Protein AF-A0A956S0C7-F1 (afdb_monomer_lite)

Foldseek 3Di:
DDDDPPPPPDPVPPVPPVVVPPPPPPPPVPPPPPDDDDDDDPDDDDDDDDDDDPDPPPPPPPDDPPPVVLVVCCVVVVDDPVRSVVVSVVVVVVVVVVVVVCVVCVVVVVVVVVVVLVVVLVPDDPVCNVVSVVVVVVVVVVVVVVVVVVVVCVVVVNDPPPPPDDPPPPDDDD

Structure (mmCIF, N/CA/C/O backbone):
data_AF-A0A956S0C7-F1
#
_entry.id   AF-A0A956S0C7-F1
#
loop_
_atom_site.group_PDB
_atom_site.id
_atom_site.type_symbol
_atom_site.label_atom_id
_atom_site.label_alt_id
_atom_site.label_comp_id
_atom_site.label_asym_id
_atom_site.label_entity_id
_atom_site.label_seq_id
_atom_site.pdbx_PDB_ins_code
_atom_site.Cartn_x
_atom_site.Cartn_y
_atom_site.Cartn_z
_atom_site.occupancy
_atom_site.B_iso_or_equiv
_atom_site.auth_seq_id
_atom_site.auth_comp_id
_atom_site.auth_asym_id
_atom_site.auth_atom_id
_atom_site.pdbx_PDB_model_num
ATOM 1 N N . MET A 1 1 ? 7.801 -5.784 -56.312 1.00 40.50 1 MET A N 1
ATOM 2 C CA . MET A 1 1 ? 7.100 -4.691 -55.600 1.00 40.50 1 MET A CA 1
ATOM 3 C C . MET A 1 1 ? 5.985 -5.292 -54.751 1.00 40.50 1 MET A C 1
ATOM 5 O O . MET A 1 1 ? 4.877 -5.483 -55.234 1.00 40.50 1 MET A O 1
ATOM 9 N N . THR A 1 2 ? 6.295 -5.680 -53.515 1.00 48.31 2 THR A N 1
ATOM 10 C CA . THR A 1 2 ? 5.362 -6.324 -52.576 1.00 48.31 2 THR A CA 1
ATOM 11 C C . THR A 1 2 ? 4.896 -5.309 -51.535 1.00 48.31 2 THR A C 1
ATOM 13 O O . THR A 1 2 ? 5.707 -4.717 -50.830 1.00 48.31 2 THR A O 1
ATOM 16 N N . ARG A 1 3 ? 3.578 -5.090 -51.474 1.00 48.41 3 ARG A N 1
ATOM 17 C CA . ARG A 1 3 ? 2.888 -4.235 -50.498 1.00 48.41 3 ARG A CA 1
ATOM 18 C C . ARG A 1 3 ? 2.933 -4.888 -49.112 1.00 48.41 3 ARG A C 1
ATOM 20 O O . ARG A 1 3 ? 2.300 -5.923 -48.918 1.00 48.41 3 ARG A O 1
ATOM 27 N N . SER A 1 4 ? 3.604 -4.272 -48.143 1.00 52.03 4 SER A N 1
ATOM 28 C CA . SER A 1 4 ? 3.463 -4.613 -46.725 1.00 52.03 4 SER A CA 1
ATOM 29 C C . SER A 1 4 ? 2.182 -3.980 -46.169 1.00 52.03 4 SER A C 1
ATOM 31 O O . SER A 1 4 ? 2.128 -2.806 -45.810 1.00 52.03 4 SER A O 1
ATOM 33 N N . ARG A 1 5 ? 1.111 -4.779 -46.109 1.00 53.16 5 ARG A N 1
ATOM 34 C CA . ARG A 1 5 ? -0.041 -4.530 -45.235 1.00 53.16 5 ARG A CA 1
ATOM 35 C C . ARG A 1 5 ? 0.414 -4.792 -43.799 1.00 53.16 5 ARG A C 1
ATOM 37 O O . ARG A 1 5 ? 0.447 -5.940 -43.367 1.00 53.16 5 ARG A O 1
ATOM 44 N N . GLY A 1 6 ? 0.804 -3.731 -43.094 1.00 54.50 6 GLY A N 1
ATOM 45 C CA . GLY A 1 6 ? 1.052 -3.764 -41.656 1.00 54.50 6 GLY A CA 1
ATOM 46 C C . GLY A 1 6 ? -0.236 -4.134 -40.931 1.00 54.50 6 GLY A C 1
ATOM 47 O O . GLY A 1 6 ? -1.197 -3.374 -40.905 1.00 54.50 6 GLY A O 1
ATOM 48 N N . TRP A 1 7 ? -0.249 -5.351 -40.419 1.00 49.19 7 TRP A N 1
ATOM 49 C CA . TRP A 1 7 ? -1.263 -5.972 -39.590 1.00 49.19 7 TRP A CA 1
ATOM 50 C C . TRP A 1 7 ? -1.162 -5.361 -38.191 1.00 49.19 7 TRP A C 1
ATOM 52 O O . TRP A 1 7 ? -0.365 -5.798 -37.367 1.00 49.19 7 TRP A O 1
ATOM 62 N N . TRP A 1 8 ? -1.941 -4.313 -37.926 1.00 45.34 8 TRP A N 1
ATOM 63 C CA . TRP A 1 8 ? -2.153 -3.811 -36.568 1.00 45.34 8 TRP A CA 1
ATOM 64 C C . TRP A 1 8 ? -3.034 -4.840 -35.853 1.00 45.34 8 TRP A C 1
ATOM 66 O O . TRP A 1 8 ? -4.260 -4.797 -35.919 1.00 45.34 8 TRP A O 1
ATOM 76 N N . GLY A 1 9 ? -2.385 -5.863 -35.297 1.00 48.59 9 GLY A N 1
ATOM 77 C CA . GLY A 1 9 ? -3.011 -6.880 -34.463 1.00 48.59 9 GLY A CA 1
ATOM 78 C C . GLY A 1 9 ? -3.576 -6.298 -33.155 1.00 48.59 9 GLY A C 1
ATOM 79 O O . GLY A 1 9 ? -3.334 -5.135 -32.835 1.00 48.59 9 GLY A O 1
ATOM 80 N N . PRO A 1 10 ? -4.324 -7.106 -32.384 1.00 44.81 10 PRO A N 1
ATOM 81 C CA . PRO A 1 10 ? -5.286 -6.715 -31.335 1.00 44.81 10 PRO A CA 1
ATOM 82 C C . PRO A 1 10 ? -4.726 -6.016 -30.074 1.00 44.81 10 PRO A C 1
ATOM 84 O O . PRO A 1 10 ? -5.432 -5.896 -29.073 1.00 44.81 10 PRO A O 1
ATOM 87 N N . ALA A 1 11 ? -3.496 -5.499 -30.104 1.00 46.44 11 ALA A N 1
ATOM 88 C CA . ALA A 1 11 ? -2.850 -4.804 -28.986 1.00 46.44 11 ALA A CA 1
ATOM 89 C C . ALA A 1 11 ? -3.582 -3.519 -28.539 1.00 46.44 11 ALA A C 1
ATOM 91 O O . ALA A 1 11 ? -3.402 -3.063 -27.414 1.00 46.44 11 ALA A O 1
ATOM 92 N N . ALA A 1 12 ? -4.456 -2.957 -29.379 1.00 50.00 12 ALA A N 1
ATOM 93 C CA . ALA A 1 12 ? -5.193 -1.736 -29.056 1.00 50.00 12 ALA A CA 1
ATOM 94 C C . ALA A 1 12 ? -6.335 -1.924 -28.032 1.00 50.00 12 ALA A C 1
ATOM 96 O O . ALA A 1 12 ? -6.824 -0.932 -27.498 1.00 50.00 12 ALA A O 1
ATOM 97 N N . LEU A 1 13 ? -6.777 -3.155 -27.731 1.00 49.28 13 LEU A N 1
ATOM 98 C CA . LEU A 1 13 ? -7.991 -3.363 -26.921 1.00 49.28 13 LEU A CA 1
ATOM 99 C C . LEU A 1 13 ? -7.767 -3.517 -25.405 1.00 49.28 13 LEU A C 1
ATOM 101 O O . LEU A 1 13 ? -8.705 -3.295 -24.645 1.00 49.28 13 LEU A O 1
ATOM 105 N N . ILE A 1 14 ? -6.556 -3.828 -24.926 1.00 50.78 14 ILE A N 1
ATOM 106 C CA . ILE A 1 14 ? -6.323 -4.074 -23.482 1.00 50.78 14 ILE A CA 1
ATOM 107 C C . ILE A 1 14 ? -6.001 -2.782 -22.707 1.00 50.78 14 ILE A C 1
ATOM 109 O O . ILE A 1 14 ? -6.327 -2.668 -21.526 1.00 50.78 14 ILE A O 1
ATOM 113 N N . VAL A 1 15 ? -5.475 -1.749 -23.372 1.00 50.84 15 VAL A N 1
ATOM 114 C CA . VAL A 1 15 ? -5.150 -0.455 -22.734 1.00 50.84 15 VAL A CA 1
ATOM 115 C C . VAL A 1 15 ? -6.410 0.303 -22.268 1.00 50.84 15 VAL A C 1
ATOM 117 O O . VAL A 1 15 ? -6.344 1.134 -21.363 1.00 50.84 15 VAL A O 1
ATOM 120 N N . SER A 1 16 ? -7.592 -0.020 -22.806 1.00 44.78 16 SER A N 1
ATOM 121 C CA . SER A 1 16 ? -8.809 0.762 -22.552 1.00 44.78 16 SER A CA 1
ATOM 122 C C . SER A 1 16 ? -9.461 0.527 -21.178 1.00 44.78 16 SER A C 1
ATOM 124 O O . SER A 1 16 ? -10.219 1.384 -20.726 1.00 44.78 16 SER A O 1
ATOM 126 N N . VAL A 1 17 ? -9.180 -0.586 -20.485 1.00 53.81 17 VAL A N 1
ATOM 127 C CA . VAL A 1 17 ? -9.843 -0.910 -19.199 1.00 53.81 17 VAL A CA 1
ATOM 128 C C . VAL A 1 17 ? -9.199 -0.184 -18.007 1.00 53.81 17 VAL A C 1
ATOM 130 O O . VAL A 1 17 ? -9.880 0.122 -17.031 1.00 53.81 17 VAL A O 1
ATOM 133 N N . PHE A 1 18 ? -7.916 0.183 -18.088 1.00 50.00 18 PHE A N 1
ATOM 134 C CA . PHE A 1 18 ? -7.207 0.828 -16.971 1.00 50.00 18 PHE A CA 1
ATOM 135 C C . PHE A 1 18 ? -7.427 2.348 -16.872 1.00 50.00 18 PHE A C 1
ATOM 137 O O . PHE A 1 18 ? -7.333 2.915 -15.785 1.00 50.00 18 PHE A O 1
ATOM 144 N N . VAL A 1 19 ? -7.785 3.018 -17.972 1.00 52.16 19 VAL A N 1
ATOM 145 C CA . VAL A 1 19 ? -8.007 4.479 -17.986 1.00 52.16 19 VAL A CA 1
ATOM 146 C C . VAL A 1 19 ? -9.357 4.866 -17.359 1.00 52.16 19 VAL A C 1
ATOM 148 O O . VAL A 1 19 ? -9.482 5.941 -16.776 1.00 52.16 19 VAL A O 1
ATOM 151 N N . ALA A 1 20 ? -10.356 3.977 -17.384 1.00 47.47 20 ALA A N 1
ATOM 152 C CA . ALA A 1 20 ? -11.687 4.259 -16.837 1.00 47.47 20 ALA A CA 1
ATOM 153 C C . ALA A 1 20 ? -11.798 4.087 -15.304 1.00 47.47 20 ALA A C 1
ATOM 155 O O . ALA A 1 20 ? -12.701 4.654 -14.694 1.00 47.47 20 ALA A O 1
ATOM 156 N N . GLY A 1 21 ? -10.888 3.345 -14.657 1.00 39.31 21 GLY A N 1
ATOM 157 C CA . GLY A 1 21 ? -10.938 3.094 -13.206 1.00 39.31 21 GLY A CA 1
ATOM 158 C C . GLY A 1 21 ? -10.186 4.112 -12.335 1.00 39.31 21 GLY A C 1
ATOM 159 O O . GLY A 1 21 ? -10.515 4.281 -11.163 1.00 39.31 21 GLY A O 1
ATOM 160 N N . GLY A 1 22 ? -9.189 4.812 -12.888 1.00 43.41 22 GLY A N 1
ATOM 161 C CA . GLY A 1 22 ? -8.296 5.693 -12.118 1.00 43.41 22 GLY A CA 1
ATOM 162 C C . GLY A 1 22 ? -8.848 7.089 -11.802 1.00 43.41 22 GLY A C 1
ATOM 163 O O . GLY A 1 22 ? -8.335 7.766 -10.915 1.00 43.41 22 GLY A O 1
ATOM 164 N N . LEU A 1 23 ? -9.903 7.533 -12.492 1.00 47.16 23 LEU A N 1
ATOM 165 C CA . LEU A 1 23 ? -10.404 8.911 -12.390 1.00 47.16 23 LEU A CA 1
ATOM 166 C C . LEU A 1 23 ? -11.481 9.124 -11.311 1.00 47.16 23 LEU A C 1
ATOM 168 O O . LEU A 1 23 ? -11.819 10.266 -11.011 1.00 47.16 23 LEU A O 1
ATOM 172 N N . SER A 1 24 ? -11.989 8.066 -10.670 1.00 46.50 24 SER A N 1
ATOM 173 C CA . SER A 1 24 ? -13.103 8.195 -9.715 1.00 46.50 24 SER A CA 1
ATOM 174 C C . SER A 1 24 ? -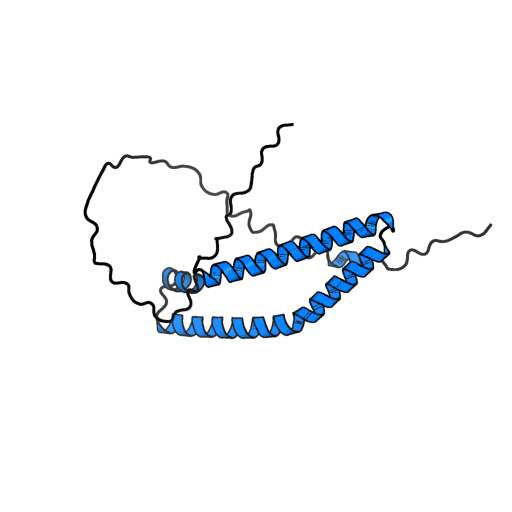12.687 8.483 -8.261 1.00 46.50 24 SER A C 1
ATOM 176 O O . SER A 1 24 ? -13.553 8.723 -7.423 1.00 46.50 24 SER A O 1
ATOM 178 N N . GLY A 1 25 ? -11.386 8.481 -7.938 1.00 38.72 25 GLY A N 1
ATOM 179 C CA . GLY A 1 25 ? -10.889 8.676 -6.564 1.00 38.72 25 GLY A CA 1
ATOM 180 C C . GLY A 1 25 ? -10.502 10.113 -6.188 1.00 38.72 25 GLY A C 1
ATOM 181 O O . GLY A 1 25 ? -10.436 10.436 -5.007 1.00 38.72 25 GLY A O 1
ATOM 182 N N . ALA A 1 26 ? -10.252 10.993 -7.163 1.00 47.41 26 ALA A N 1
ATOM 183 C CA . ALA A 1 26 ? -9.680 12.320 -6.894 1.00 47.41 26 ALA A CA 1
ATOM 184 C C . ALA A 1 26 ? -10.717 13.457 -6.778 1.00 47.41 26 ALA A C 1
ATOM 186 O O . ALA A 1 26 ? -10.372 14.555 -6.345 1.00 47.41 26 ALA A O 1
ATOM 187 N N . ALA A 1 27 ? -11.982 13.224 -7.144 1.00 44.44 27 ALA A N 1
ATOM 188 C CA . ALA A 1 27 ? -12.982 14.295 -7.234 1.00 44.44 27 ALA A CA 1
ATOM 189 C C . ALA A 1 27 ? -13.817 14.516 -5.955 1.00 44.44 27 ALA A C 1
ATOM 191 O O . ALA A 1 27 ? -14.387 15.591 -5.790 1.00 44.44 27 ALA A O 1
ATOM 192 N N . THR A 1 28 ? -13.876 13.563 -5.018 1.00 45.78 28 THR A N 1
ATOM 193 C CA . THR A 1 28 ? -14.697 13.708 -3.797 1.00 45.78 28 THR A CA 1
ATOM 194 C C . THR A 1 28 ? -14.018 14.497 -2.679 1.00 45.78 28 THR A C 1
ATOM 196 O O . THR A 1 28 ? -14.708 15.047 -1.827 1.00 45.78 28 THR A O 1
ATOM 199 N N . VAL A 1 29 ? -12.688 14.634 -2.691 1.00 49.84 29 VAL A N 1
ATOM 200 C CA . VAL A 1 29 ? -11.960 15.348 -1.622 1.00 49.84 29 VAL A CA 1
ATOM 201 C C . VAL A 1 29 ? -12.027 16.876 -1.786 1.00 49.84 29 VAL A C 1
ATOM 203 O O . VAL A 1 29 ? -11.835 17.605 -0.821 1.00 49.84 29 VAL A O 1
ATOM 206 N N . ARG A 1 30 ? -12.362 17.396 -2.975 1.00 48.19 30 ARG A N 1
ATOM 207 C CA . ARG A 1 30 ? -12.240 18.838 -3.270 1.00 48.19 30 ARG A CA 1
ATOM 208 C C . ARG A 1 30 ? -13.503 19.672 -3.020 1.00 48.19 30 ARG A C 1
ATOM 210 O O . ARG A 1 30 ? -13.405 20.891 -2.937 1.00 48.19 30 ARG A O 1
ATOM 217 N N . TRP A 1 31 ? -14.684 19.066 -2.894 1.00 39.91 31 TRP A N 1
ATOM 218 C CA . TRP A 1 31 ? -15.941 19.835 -2.818 1.00 39.91 31 TRP A CA 1
ATOM 219 C C . TRP A 1 31 ? -16.410 20.165 -1.390 1.00 39.91 31 TRP A C 1
ATOM 221 O O . TRP A 1 31 ? -17.414 20.847 -1.212 1.00 39.91 31 TRP A O 1
ATOM 231 N N . MET A 1 32 ? -15.671 19.733 -0.364 1.00 44.88 32 MET A N 1
ATOM 232 C CA . MET A 1 32 ? -16.041 19.951 1.042 1.00 44.88 32 MET A CA 1
ATOM 233 C C . MET A 1 32 ? -15.285 21.118 1.711 1.00 44.88 32 MET A C 1
ATOM 235 O O . MET A 1 32 ? -15.581 21.455 2.851 1.00 44.88 32 MET A O 1
ATOM 239 N N . GLU A 1 33 ? -14.353 21.774 1.004 1.00 48.72 33 GLU A N 1
ATOM 240 C CA . GLU A 1 33 ? -13.425 22.770 1.577 1.00 48.72 33 GLU A CA 1
ATOM 241 C C . GLU A 1 33 ? -13.801 24.243 1.300 1.00 48.72 33 GLU A C 1
ATOM 243 O O . GLU A 1 33 ? -13.126 25.154 1.764 1.00 48.72 33 GLU A O 1
ATOM 248 N N . SER A 1 34 ? -14.903 24.527 0.591 1.00 45.16 34 SER A N 1
ATOM 249 C CA . SER A 1 34 ? -15.259 25.905 0.197 1.00 45.16 34 SER A CA 1
ATOM 250 C C . SER A 1 34 ? -16.435 26.535 0.956 1.00 45.16 34 SER A C 1
ATOM 252 O O . SER A 1 34 ? -17.096 27.426 0.423 1.00 45.16 34 SER A O 1
ATOM 254 N N . ARG A 1 35 ? -16.727 26.119 2.192 1.00 47.28 35 ARG A N 1
ATOM 255 C CA . ARG A 1 35 ? -17.668 26.852 3.058 1.00 47.28 35 ARG A CA 1
ATOM 256 C C . ARG A 1 35 ? -17.043 27.136 4.414 1.00 47.28 35 ARG A C 1
ATOM 258 O O . ARG A 1 35 ? -17.239 26.354 5.328 1.00 47.28 35 ARG A O 1
ATOM 265 N N . THR A 1 36 ? -16.291 28.235 4.479 1.00 47.03 36 THR A N 1
ATOM 266 C CA . THR A 1 36 ? -16.454 29.351 5.437 1.00 47.03 36 THR A CA 1
ATOM 267 C C . THR A 1 36 ? -15.233 30.270 5.349 1.00 47.03 36 THR A C 1
ATOM 269 O O . THR A 1 36 ? -14.138 29.859 5.732 1.00 47.03 36 THR A O 1
ATOM 272 N N . PRO A 1 37 ? -15.416 31.530 4.940 1.00 45.88 37 PRO A N 1
ATOM 273 C CA . PRO A 1 37 ? -14.709 32.615 5.594 1.00 45.88 37 PRO A CA 1
ATOM 274 C C . PRO A 1 37 ? -15.707 33.570 6.259 1.00 45.88 37 PRO A C 1
ATOM 276 O O . PRO A 1 37 ? -16.856 33.661 5.841 1.00 45.88 37 PRO A O 1
ATOM 279 N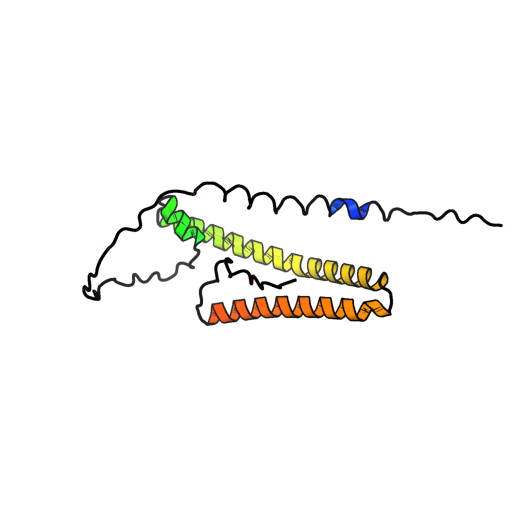 N . GLU A 1 38 ? -15.193 34.283 7.261 1.00 38.97 38 GLU A N 1
ATOM 280 C CA . GLU A 1 38 ? -15.791 35.410 7.997 1.00 38.97 38 GLU A CA 1
ATOM 281 C C . GLU A 1 38 ? -16.508 35.081 9.315 1.00 38.97 38 GLU A C 1
ATOM 283 O O . GLU A 1 38 ? -17.693 34.773 9.371 1.00 38.97 38 GLU A O 1
ATOM 288 N N . ALA A 1 39 ? -15.738 35.180 10.400 1.00 39.56 39 ALA A N 1
ATOM 289 C CA . ALA A 1 39 ? -15.938 36.155 11.483 1.00 39.56 39 ALA A CA 1
ATOM 290 C C . ALA A 1 39 ? -14.806 35.909 12.499 1.00 39.56 39 ALA A C 1
ATOM 292 O O . ALA A 1 39 ? -14.695 34.835 13.082 1.00 39.56 39 ALA A O 1
ATOM 293 N N . GLU A 1 40 ? -13.769 36.747 12.521 1.00 39.84 40 GLU A N 1
ATOM 294 C CA . GLU A 1 40 ? -13.643 37.810 13.529 1.00 39.84 40 GLU A CA 1
ATOM 295 C C . GLU A 1 40 ? -14.011 37.346 14.944 1.00 39.84 40 GLU A C 1
ATOM 297 O O . GLU A 1 40 ? -15.167 37.084 15.231 1.00 39.84 40 GLU A O 1
ATOM 302 N N . VAL A 1 41 ? -13.022 37.277 15.838 1.00 46.81 41 VAL A N 1
ATOM 303 C CA . VAL A 1 41 ? -12.931 38.134 17.033 1.00 46.81 41 VAL A CA 1
ATOM 304 C C . VAL A 1 41 ? -11.562 37.860 17.656 1.00 46.81 41 VAL A C 1
ATOM 306 O O . VAL A 1 41 ? -11.314 36.864 18.333 1.00 46.81 41 VAL A O 1
ATOM 309 N N . ARG A 1 42 ? -10.638 38.775 17.376 1.00 50.50 42 ARG A N 1
ATOM 310 C CA . ARG A 1 42 ? -9.382 38.935 18.096 1.00 50.50 42 ARG A CA 1
ATOM 311 C C . ARG A 1 42 ? -9.680 39.874 19.261 1.00 50.50 42 ARG A C 1
ATOM 313 O O . ARG A 1 42 ? -9.534 41.080 19.118 1.00 50.50 42 ARG A O 1
ATOM 320 N N . THR A 1 43 ? -10.122 39.325 20.387 1.00 45.28 43 THR A N 1
ATOM 321 C CA . THR A 1 43 ? -10.139 40.035 21.671 1.00 45.28 43 THR A CA 1
ATOM 322 C C . THR A 1 43 ? -9.240 39.310 22.663 1.00 45.28 43 THR A C 1
ATOM 324 O O . THR A 1 43 ? -9.480 38.181 23.077 1.00 45.28 43 THR A O 1
ATOM 327 N N . GLU A 1 44 ? -8.124 39.972 22.951 1.00 46.91 44 GLU A N 1
ATOM 328 C CA . GLU A 1 44 ? -7.675 40.297 24.304 1.00 46.91 44 GLU A CA 1
ATOM 329 C C . GLU A 1 44 ? -8.114 39.354 25.438 1.00 46.91 44 GLU A C 1
ATOM 331 O O . GLU A 1 44 ? -9.234 39.420 25.943 1.00 46.91 44 GLU A O 1
ATOM 336 N N . ARG A 1 45 ? -7.161 38.554 25.927 1.00 39.81 45 ARG A N 1
ATOM 337 C CA . ARG A 1 45 ? -7.091 38.106 27.326 1.00 39.81 45 ARG A CA 1
ATOM 338 C C . ARG A 1 45 ? -5.635 37.732 27.621 1.00 39.81 45 ARG A C 1
ATOM 340 O O . ARG A 1 45 ? -5.180 36.665 27.233 1.00 39.81 45 ARG A O 1
ATOM 347 N N . ALA A 1 46 ? -4.798 38.683 28.026 1.00 43.69 46 ALA A N 1
ATOM 348 C CA . ALA A 1 46 ? -4.621 39.068 29.427 1.00 43.69 46 ALA A CA 1
ATOM 349 C C . ALA A 1 46 ? -4.426 37.838 30.329 1.00 43.69 46 ALA A C 1
ATOM 351 O O . ALA A 1 46 ? -5.386 37.183 30.736 1.00 43.69 46 ALA A O 1
ATOM 352 N N . GLU A 1 47 ? -3.151 37.525 30.554 1.00 50.59 47 GLU A N 1
ATOM 353 C CA . GLU A 1 47 ? -2.570 37.185 31.854 1.00 50.59 47 GLU A CA 1
ATOM 354 C C . GLU A 1 47 ? -3.547 36.612 32.890 1.00 50.59 47 GLU A C 1
ATOM 356 O O . GLU A 1 47 ? -4.267 37.325 33.592 1.00 50.59 47 GLU A O 1
ATOM 361 N N . ARG A 1 48 ? -3.504 35.288 33.044 1.00 45.66 48 ARG A N 1
ATOM 362 C CA . ARG A 1 48 ? -3.769 34.656 34.334 1.00 45.66 48 ARG A CA 1
ATOM 363 C C . ARG A 1 48 ? -2.818 33.486 34.519 1.00 45.66 48 ARG A C 1
ATOM 365 O O . ARG A 1 48 ? -3.104 32.346 34.170 1.00 45.66 48 ARG A O 1
ATOM 372 N N . GLU A 1 49 ? -1.656 33.852 35.033 1.00 50.59 49 GLU A N 1
ATOM 373 C CA . GLU A 1 49 ? -0.814 33.024 35.880 1.00 50.59 49 GLU A CA 1
ATOM 374 C C . GLU A 1 49 ? -1.679 32.451 37.015 1.00 50.59 49 GLU A C 1
ATOM 376 O O . GLU A 1 49 ? -2.373 33.184 37.723 1.00 50.59 49 GLU A O 1
ATOM 381 N N . GLY A 1 50 ? -1.726 31.125 37.103 1.00 42.25 50 GLY A N 1
ATOM 382 C CA . GLY A 1 50 ? -2.536 30.387 38.063 1.00 42.25 50 GLY A CA 1
ATOM 383 C C . GLY A 1 50 ? -2.151 28.913 38.035 1.00 42.25 50 GLY A C 1
ATOM 384 O O . GLY A 1 50 ? -2.516 28.210 37.100 1.00 42.25 50 GLY A O 1
ATOM 385 N N . ASP A 1 51 ? -1.363 28.527 39.039 1.00 48.84 51 ASP A N 1
ATOM 386 C CA . ASP A 1 51 ? -1.089 27.194 39.598 1.00 48.84 51 ASP A CA 1
ATOM 387 C C . ASP A 1 51 ? -1.158 25.936 38.699 1.00 48.84 51 ASP A C 1
ATOM 389 O O . ASP A 1 51 ? -2.229 25.568 38.204 1.00 48.84 51 ASP A O 1
ATOM 393 N N . PRO A 1 52 ? -0.067 25.144 38.595 1.00 52.03 52 PRO A N 1
ATOM 394 C CA . PRO A 1 52 ? -0.160 23.778 38.100 1.00 52.03 52 PRO A CA 1
ATOM 395 C C . PRO A 1 52 ? -0.822 22.881 39.159 1.00 52.03 52 PRO A C 1
ATOM 397 O O . PRO A 1 52 ? -0.165 22.364 40.058 1.00 52.03 52 PRO A O 1
ATOM 400 N N . GLU A 1 53 ? -2.131 22.666 39.034 1.00 50.00 53 GLU A N 1
ATOM 401 C CA . GLU A 1 53 ? -2.874 21.661 39.803 1.00 50.00 53 GLU A CA 1
ATOM 402 C C . GLU A 1 53 ? -2.282 20.245 39.579 1.00 50.00 53 GLU A C 1
ATOM 404 O O . GLU A 1 53 ? -2.352 19.716 38.461 1.00 50.00 53 GLU A O 1
ATOM 409 N N . PRO A 1 54 ? -1.755 19.555 40.611 1.00 50.94 54 PRO A N 1
ATOM 410 C CA . PRO A 1 54 ? -1.321 18.170 40.502 1.00 50.94 54 PRO A CA 1
ATOM 411 C C . PRO A 1 54 ? -2.493 17.261 40.890 1.00 50.94 54 PRO A C 1
ATOM 413 O O . PRO A 1 54 ? -2.578 16.777 42.014 1.00 50.94 54 PRO A O 1
ATOM 416 N N . GLY A 1 55 ? -3.453 17.066 39.981 1.00 47.91 55 GLY A N 1
ATOM 417 C CA . GLY A 1 55 ? -4.706 16.396 40.368 1.00 47.91 55 GLY A CA 1
ATOM 418 C C . GLY A 1 55 ? -5.44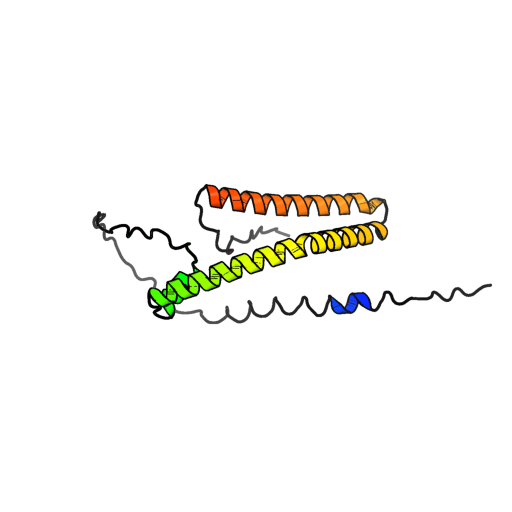7 15.599 39.304 1.00 47.91 55 GLY A C 1
ATOM 419 O O . GLY A 1 55 ? -6.362 14.842 39.642 1.00 47.91 55 GLY A O 1
ATOM 420 N N . ARG A 1 56 ? -5.069 15.677 38.022 1.00 50.53 56 ARG A N 1
ATOM 421 C CA . ARG A 1 56 ? -5.726 14.858 36.995 1.00 50.53 56 ARG A CA 1
ATOM 422 C C . ARG A 1 56 ? -5.130 13.464 36.983 1.00 50.53 56 ARG A C 1
ATOM 424 O O . ARG A 1 56 ? -4.199 13.164 36.245 1.00 50.53 56 ARG A O 1
ATOM 431 N N . ARG A 1 57 ? -5.724 12.624 37.833 1.00 47.88 57 ARG A N 1
ATOM 432 C CA . ARG A 1 57 ? -5.700 11.162 37.779 1.00 47.88 57 ARG A CA 1
ATOM 433 C C . ARG A 1 57 ? -5.601 10.723 36.319 1.00 47.88 57 ARG A C 1
ATOM 435 O O . ARG A 1 57 ? -6.586 10.786 35.583 1.00 47.88 57 ARG A O 1
ATOM 442 N N . GLN A 1 58 ? -4.410 10.284 35.925 1.00 47.41 58 GLN A N 1
ATOM 443 C CA . GLN A 1 58 ? -4.218 9.410 34.782 1.00 47.41 58 GLN A CA 1
ATOM 444 C C . GLN A 1 58 ? -5.104 8.197 35.040 1.00 47.41 58 GLN A C 1
ATOM 446 O O . GLN A 1 58 ? -4.741 7.282 35.776 1.00 47.41 58 GLN A O 1
ATOM 451 N N . ARG A 1 59 ? -6.327 8.235 34.500 1.00 43.47 59 ARG A N 1
ATOM 452 C CA . ARG A 1 59 ? -7.114 7.030 34.295 1.00 43.47 59 ARG A CA 1
ATOM 453 C C . ARG A 1 59 ? -6.239 6.157 33.419 1.00 43.47 59 ARG A C 1
ATOM 455 O O . ARG A 1 59 ? -6.022 6.459 32.251 1.00 43.47 59 ARG A O 1
ATOM 462 N N . SER A 1 60 ? -5.691 5.127 34.036 1.00 38.22 60 SER A N 1
ATOM 463 C CA . SER A 1 60 ? -5.059 4.001 33.388 1.00 38.22 60 SER A CA 1
ATOM 464 C C . SER A 1 60 ? -6.055 3.396 32.397 1.00 38.22 60 SER A C 1
ATOM 466 O O . SER A 1 60 ? -6.824 2.496 32.733 1.00 38.22 60 SER A O 1
ATOM 468 N N . SER A 1 61 ? -6.045 3.885 31.154 1.00 44.53 61 SER A N 1
ATOM 469 C CA . SER A 1 61 ? -6.628 3.208 29.993 1.00 44.53 61 SER A CA 1
ATOM 470 C C . SER A 1 61 ? -5.756 2.000 29.651 1.00 44.53 61 SER A C 1
ATOM 472 O O . SER A 1 61 ? -5.095 1.899 28.623 1.00 44.53 61 SER A O 1
ATOM 474 N N . SER A 1 62 ? -5.723 1.068 30.592 1.00 41.19 62 SER A N 1
ATOM 475 C CA . SER A 1 62 ? -5.189 -0.263 30.396 1.00 41.19 62 SER A CA 1
ATOM 476 C C . SER A 1 62 ? -6.029 -0.955 29.316 1.00 41.19 62 SER A C 1
ATOM 478 O O . SER A 1 62 ? -7.219 -1.197 29.486 1.00 41.19 62 SER A O 1
ATOM 480 N N . GLY A 1 63 ? -5.414 -1.227 28.164 1.00 44.88 63 GLY A N 1
ATOM 481 C CA . GLY A 1 63 ? -5.853 -2.287 27.253 1.00 44.88 63 GLY A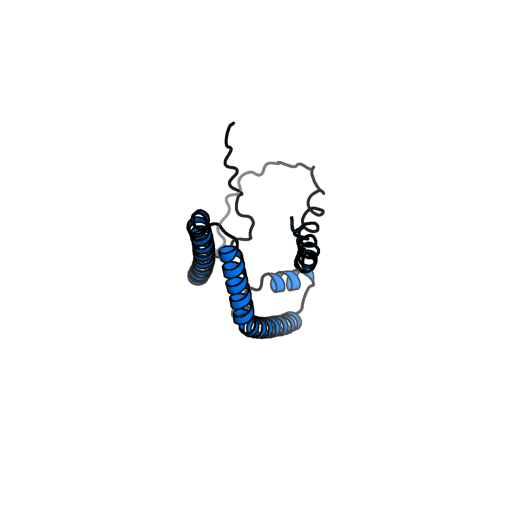 CA 1
ATOM 482 C C . GLY A 1 63 ? -6.738 -1.929 26.055 1.00 44.88 63 GLY A C 1
ATOM 483 O O . GLY A 1 63 ? -6.975 -2.822 25.247 1.00 44.88 63 GLY A O 1
ATOM 484 N N . ARG A 1 64 ? -7.186 -0.682 25.851 1.00 50.38 64 ARG A N 1
ATOM 485 C CA . ARG A 1 64 ? -7.811 -0.313 24.562 1.00 50.38 64 ARG A CA 1
ATOM 486 C C . ARG A 1 64 ? -6.728 0.068 23.569 1.00 50.38 64 ARG A C 1
ATOM 488 O O . ARG A 1 64 ? -6.030 1.062 23.754 1.00 50.38 64 ARG A O 1
ATOM 495 N N . SER A 1 65 ? -6.585 -0.732 22.512 1.00 49.09 65 SER A N 1
ATOM 496 C CA . SER A 1 65 ? -5.854 -0.320 21.314 1.00 49.09 65 SER A CA 1
ATOM 497 C C . SER A 1 65 ? -6.377 1.061 20.922 1.00 49.09 65 SER A C 1
ATOM 499 O O . SER A 1 65 ? -7.578 1.186 20.704 1.00 49.09 65 SER A O 1
ATOM 501 N N . SER A 1 66 ? -5.515 2.086 20.912 1.00 54.72 66 SER A N 1
ATOM 502 C CA . SER A 1 66 ? -5.863 3.483 20.609 1.00 54.72 66 SER A CA 1
ATOM 503 C C . SER A 1 66 ? -6.337 3.617 19.163 1.00 54.72 66 SER A C 1
ATOM 505 O O . SER A 1 66 ? -5.623 4.070 18.266 1.00 54.72 66 SER A O 1
ATOM 507 N N . ASN A 1 67 ? -7.537 3.122 18.900 1.00 70.88 67 ASN A N 1
ATOM 508 C CA . ASN A 1 67 ? -8.188 3.203 17.623 1.00 70.88 67 ASN A CA 1
ATOM 509 C C . ASN A 1 67 ? -8.937 4.528 17.628 1.00 70.88 67 ASN A C 1
ATOM 511 O O . ASN A 1 67 ? -10.090 4.565 18.036 1.00 70.88 67 ASN A O 1
ATOM 515 N N . ARG A 1 68 ? -8.279 5.596 17.152 1.00 80.00 68 ARG A N 1
ATOM 516 C CA . ARG A 1 68 ? -8.862 6.950 17.060 1.00 80.00 68 ARG A CA 1
ATOM 517 C C . ARG A 1 68 ? -10.286 6.948 16.485 1.00 80.00 68 ARG A C 1
ATOM 519 O O . ARG A 1 68 ? -11.120 7.737 16.894 1.00 80.00 68 ARG A O 1
ATOM 526 N N . PHE A 1 69 ? -10.562 6.014 15.577 1.00 83.69 69 PHE A N 1
ATOM 527 C CA . PHE A 1 69 ? -11.888 5.779 15.014 1.00 83.69 69 PHE A CA 1
ATOM 528 C C . PHE A 1 69 ? -12.943 5.318 16.039 1.00 83.69 69 PHE A C 1
ATOM 530 O O . PHE A 1 69 ? -14.067 5.799 16.002 1.00 83.69 69 PHE A O 1
ATOM 537 N N . LEU A 1 70 ? -12.609 4.390 16.943 1.00 87.19 70 LEU A N 1
ATOM 538 C CA . LEU A 1 70 ? -13.536 3.942 17.991 1.00 87.19 70 LEU A CA 1
ATOM 539 C C . LEU A 1 70 ? -13.752 5.021 19.043 1.00 87.19 70 LEU A C 1
ATOM 541 O O . LEU A 1 70 ? -14.886 5.190 19.475 1.00 87.19 70 LEU A O 1
ATOM 545 N N . ASP A 1 71 ? -12.697 5.759 19.395 1.00 86.12 71 ASP A N 1
ATOM 546 C CA . ASP A 1 71 ? -12.797 6.887 20.324 1.00 86.12 71 ASP A CA 1
ATOM 547 C C . ASP A 1 71 ? -13.755 7.954 19.761 1.00 86.12 71 ASP A C 1
ATOM 549 O O . ASP A 1 71 ? -14.671 8.407 20.444 1.00 86.12 71 ASP A O 1
ATOM 553 N N . GLU A 1 72 ? -13.621 8.272 18.469 1.00 88.50 72 GLU A N 1
ATOM 554 C CA . GLU A 1 72 ? -14.521 9.191 17.769 1.00 88.50 72 GLU A CA 1
ATOM 555 C C . GLU A 1 72 ? -15.963 8.655 17.685 1.00 88.50 72 GLU A C 1
ATOM 557 O O . GLU A 1 72 ? -16.920 9.415 17.841 1.00 88.50 72 GLU A O 1
ATOM 562 N N . MET A 1 73 ? -16.155 7.351 17.456 1.00 87.31 73 MET A N 1
ATOM 563 C CA . MET A 1 73 ? -17.492 6.748 17.452 1.00 87.31 73 MET A CA 1
ATOM 564 C C . MET A 1 73 ? -18.142 6.757 18.838 1.00 87.31 73 MET A C 1
ATOM 566 O O . MET A 1 73 ? -19.339 7.025 18.933 1.00 87.31 73 MET A O 1
ATOM 570 N N . GLU A 1 74 ? -17.380 6.468 19.896 1.00 92.31 74 GLU A N 1
ATOM 571 C CA . GLU A 1 74 ? -17.855 6.500 21.283 1.00 92.31 74 GLU A CA 1
ATOM 572 C C . GLU A 1 74 ? -18.363 7.901 21.635 1.00 92.31 74 GLU A C 1
ATOM 574 O O . GLU A 1 74 ? -19.502 8.037 22.086 1.00 92.31 74 GLU A O 1
ATOM 579 N N . GLU A 1 75 ? -17.573 8.936 21.335 1.00 92.12 75 GLU A N 1
ATOM 580 C CA . GLU A 1 75 ? -17.923 10.334 21.597 1.00 92.12 75 GLU A CA 1
ATOM 581 C C . GLU A 1 75 ? -19.124 10.806 20.765 1.00 92.12 75 GLU A C 1
ATOM 583 O O . GLU A 1 75 ? -20.072 11.380 21.302 1.00 92.12 75 GLU A O 1
ATOM 588 N N . ARG A 1 76 ? -19.119 10.546 19.452 1.00 93.88 76 ARG A N 1
ATOM 589 C CA . ARG A 1 76 ? -20.144 11.077 18.537 1.00 93.88 76 ARG A CA 1
ATOM 590 C C . ARG A 1 76 ? -21.483 10.358 18.636 1.00 93.88 76 ARG A C 1
ATOM 592 O O . ARG A 1 76 ? -22.511 10.969 18.352 1.00 93.88 76 ARG A O 1
ATOM 599 N N . LEU A 1 77 ? -21.479 9.067 18.964 1.00 95.88 77 LEU A N 1
ATOM 600 C CA . LEU A 1 77 ? -22.685 8.231 18.982 1.00 95.88 77 LEU A CA 1
ATOM 601 C C . LEU A 1 77 ? -23.145 7.878 20.401 1.00 95.88 77 LEU A C 1
ATOM 603 O O . LEU A 1 77 ? -24.185 7.240 20.547 1.00 95.88 77 LEU A O 1
ATOM 607 N N . GLY A 1 78 ? -22.395 8.279 21.433 1.00 94.56 78 GLY A N 1
ATOM 608 C CA . GLY A 1 78 ? -22.720 7.983 22.828 1.00 94.56 78 GLY A CA 1
ATOM 609 C C . GLY A 1 78 ? -22.735 6.482 23.114 1.00 94.56 78 GLY A C 1
ATOM 610 O O . GLY A 1 78 ? -23.669 5.979 23.739 1.00 94.56 78 GLY A O 1
ATOM 611 N N . LEU A 1 79 ? -21.743 5.748 22.601 1.00 93.12 79 LEU A N 1
ATOM 612 C CA . LEU A 1 79 ? -21.716 4.289 22.714 1.00 93.12 79 LEU A CA 1
ATOM 613 C C . LEU A 1 79 ? -21.515 3.844 24.168 1.00 93.12 79 LEU A C 1
ATOM 615 O O . LEU A 1 79 ? -20.674 4.368 24.893 1.00 93.12 79 LEU A O 1
ATOM 619 N N . SER A 1 80 ? -22.253 2.817 24.586 1.00 94.56 80 SER A N 1
ATOM 620 C CA . SER A 1 80 ? -22.004 2.148 25.865 1.00 94.56 80 SER A CA 1
ATOM 621 C C . SER A 1 80 ? -20.705 1.335 25.832 1.00 94.56 80 SER A C 1
ATOM 623 O O . SER A 1 80 ? -20.257 0.888 24.776 1.00 94.56 80 SER A O 1
ATOM 625 N N . ALA A 1 81 ? -20.136 1.054 27.008 1.00 90.25 81 ALA A N 1
ATOM 626 C CA . ALA A 1 81 ? -18.914 0.255 27.129 1.00 90.25 81 ALA A CA 1
ATOM 627 C C . ALA A 1 81 ? -19.031 -1.123 26.447 1.00 90.25 81 ALA A C 1
ATOM 629 O O . ALA A 1 81 ? -18.109 -1.550 25.756 1.00 90.25 81 ALA A O 1
ATOM 630 N N . THR A 1 82 ? -20.185 -1.785 26.580 1.00 92.75 82 THR A N 1
ATOM 631 C CA . THR A 1 82 ? -20.453 -3.075 25.929 1.00 92.75 82 THR A CA 1
ATOM 632 C C . THR A 1 82 ? -20.485 -2.954 24.404 1.00 92.75 82 THR A C 1
ATOM 634 O O . THR A 1 82 ? -19.970 -3.827 23.711 1.00 92.75 82 THR A O 1
ATOM 637 N N . GLN A 1 83 ? -21.044 -1.868 23.858 1.00 93.25 83 GLN A N 1
ATOM 638 C CA . GLN A 1 83 ? -21.038 -1.628 22.410 1.00 93.25 83 GLN A CA 1
ATOM 639 C C . GLN A 1 83 ? -19.622 -1.367 21.891 1.00 93.25 83 GLN A C 1
ATOM 641 O O . GLN A 1 83 ? -19.249 -1.913 20.856 1.00 93.25 83 GLN A O 1
ATOM 646 N N . VAL A 1 84 ? -18.819 -0.582 22.614 1.00 91.81 84 VAL A N 1
ATOM 647 C CA . VAL A 1 84 ? -17.416 -0.324 22.251 1.00 91.81 84 VAL A CA 1
ATOM 648 C C . VAL A 1 84 ? -16.625 -1.631 22.180 1.00 91.81 84 VAL A C 1
ATOM 650 O O . VAL A 1 84 ? -15.924 -1.864 21.200 1.00 91.81 84 VAL A O 1
ATOM 653 N N . GLU A 1 85 ? -16.783 -2.516 23.166 1.00 91.75 85 GLU A N 1
ATOM 654 C CA . GLU A 1 85 ? -16.114 -3.823 23.191 1.00 91.75 85 GLU A CA 1
ATOM 655 C C . GLU A 1 85 ? -16.543 -4.727 22.023 1.00 91.75 85 GLU A C 1
ATOM 657 O O . GLU A 1 85 ? -15.706 -5.349 21.361 1.00 91.75 85 GLU A O 1
ATOM 662 N N . GLN A 1 86 ? -17.841 -4.759 21.709 1.00 92.38 86 GLN A N 1
ATOM 663 C CA . GLN A 1 86 ? -18.354 -5.515 20.566 1.00 92.38 86 GLN A CA 1
ATOM 664 C C . GLN A 1 86 ? -17.796 -4.996 19.235 1.00 92.38 86 GLN A C 1
ATOM 666 O O . GLN A 1 86 ? -17.363 -5.791 18.397 1.00 92.38 86 GLN A O 1
ATOM 671 N N . ILE A 1 87 ? -17.774 -3.676 19.032 1.00 91.75 87 ILE A N 1
ATOM 672 C CA . ILE A 1 87 ? -17.253 -3.077 17.797 1.00 91.75 87 ILE A CA 1
ATOM 673 C C . ILE A 1 87 ? -15.740 -3.290 17.700 1.00 91.75 87 ILE A C 1
ATOM 675 O O . ILE A 1 87 ? -15.255 -3.646 16.625 1.00 91.75 87 ILE A O 1
ATOM 679 N N . ASP A 1 88 ? -14.991 -3.140 18.795 1.00 90.06 88 ASP A N 1
ATOM 680 C CA . ASP A 1 88 ? -13.551 -3.413 18.804 1.00 90.06 88 ASP A CA 1
ATOM 681 C C . ASP A 1 88 ? -13.251 -4.855 18.371 1.00 90.06 88 ASP A C 1
ATOM 683 O O . ASP A 1 88 ? -12.439 -5.075 17.469 1.00 90.06 88 ASP A O 1
ATOM 687 N N . SER A 1 89 ? -13.988 -5.832 18.906 1.00 90.88 89 SER A N 1
ATOM 688 C CA . SER A 1 89 ? -13.871 -7.238 18.504 1.00 90.88 89 SER A CA 1
ATOM 689 C C . SER A 1 89 ? -14.125 -7.444 17.002 1.00 90.88 89 SER A C 1
ATOM 691 O O . SER A 1 89 ? -13.343 -8.118 16.319 1.00 90.88 89 SER A O 1
ATOM 693 N N . ILE A 1 90 ? -15.162 -6.801 16.448 1.00 93.44 90 ILE A N 1
ATOM 694 C CA . ILE A 1 90 ? -15.471 -6.844 15.009 1.00 93.44 90 ILE A CA 1
ATOM 695 C C . ILE A 1 90 ? -14.320 -6.249 14.188 1.00 93.44 90 ILE A C 1
ATOM 697 O O . ILE A 1 90 ? -13.871 -6.858 13.211 1.00 93.44 90 ILE A O 1
ATOM 701 N N . VAL A 1 91 ? -13.808 -5.082 14.584 1.00 90.25 91 VAL A N 1
ATOM 702 C CA . VAL A 1 91 ? -12.700 -4.407 13.894 1.00 90.25 91 VAL A CA 1
ATOM 703 C C . VAL A 1 91 ? -11.437 -5.266 13.933 1.00 90.25 91 VAL A C 1
ATOM 705 O O . VAL A 1 91 ? -10.769 -5.423 12.908 1.00 90.25 91 VAL A O 1
ATOM 708 N N . GLN A 1 92 ? -11.108 -5.863 15.078 1.00 90.25 92 GLN A N 1
ATOM 709 C CA . GLN A 1 92 ? -9.960 -6.758 15.205 1.00 90.25 92 GLN A CA 1
ATOM 710 C C . GLN A 1 92 ? -10.099 -8.006 14.323 1.00 90.25 92 GLN A C 1
ATOM 712 O O . GLN A 1 92 ? -9.139 -8.389 13.645 1.00 90.25 92 GLN A O 1
ATOM 717 N N . ALA A 1 93 ? -11.285 -8.616 14.279 1.00 92.38 93 ALA A N 1
ATOM 718 C CA . ALA A 1 93 ? -11.556 -9.762 13.416 1.00 92.38 93 ALA A CA 1
ATOM 719 C C . ALA A 1 93 ? -11.393 -9.407 11.929 1.00 92.38 93 ALA A C 1
ATOM 721 O O . ALA A 1 93 ? -10.721 -10.132 11.192 1.00 92.38 93 ALA A O 1
A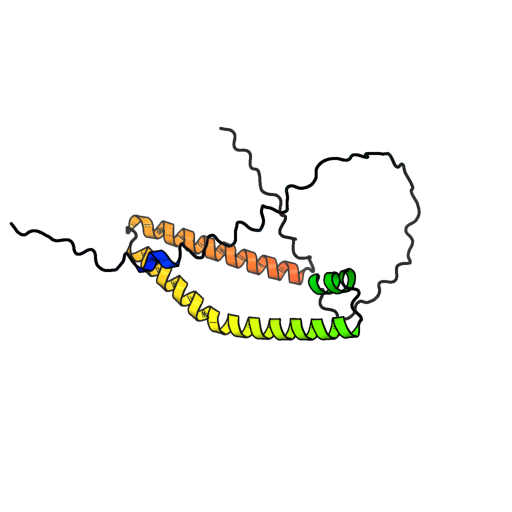TOM 722 N N . GLN A 1 94 ? -11.924 -8.259 11.499 1.00 92.25 94 GLN A N 1
ATOM 723 C CA . GLN A 1 94 ? -11.768 -7.784 10.122 1.00 92.25 94 GLN A CA 1
ATOM 724 C C . GLN A 1 94 ? -10.315 -7.451 9.777 1.00 92.25 94 GLN A C 1
ATOM 726 O O . GLN A 1 94 ? -9.850 -7.785 8.688 1.00 92.25 94 GLN A O 1
ATOM 731 N N . ARG A 1 95 ? -9.554 -6.862 10.709 1.00 90.56 95 ARG A N 1
ATOM 732 C CA . ARG A 1 95 ? -8.116 -6.608 10.521 1.00 90.56 95 ARG A CA 1
ATOM 733 C C . ARG A 1 95 ? -7.334 -7.899 10.286 1.00 90.56 95 ARG A C 1
ATOM 735 O O . ARG A 1 95 ? -6.475 -7.911 9.410 1.00 90.56 95 ARG A O 1
ATOM 742 N N . ARG A 1 96 ? -7.620 -8.973 11.032 1.00 93.75 96 ARG A N 1
ATOM 743 C CA . ARG A 1 96 ? -6.986 -10.287 10.808 1.00 93.75 96 ARG A CA 1
ATOM 744 C C . ARG A 1 96 ? -7.314 -10.831 9.423 1.00 93.75 96 ARG A C 1
ATOM 746 O O . ARG A 1 96 ? -6.400 -11.073 8.643 1.00 93.75 96 ARG A O 1
ATOM 753 N N . ARG A 1 97 ? -8.602 -10.885 9.077 1.00 94.62 97 ARG A N 1
ATOM 754 C CA . ARG A 1 97 ? -9.057 -11.363 7.765 1.00 94.62 97 ARG A CA 1
ATOM 755 C C . ARG A 1 97 ? -8.441 -10.570 6.611 1.00 94.62 97 ARG A C 1
ATOM 757 O O . ARG A 1 97 ? -8.018 -11.143 5.615 1.00 94.62 97 ARG A O 1
ATOM 764 N N . SER A 1 98 ? -8.374 -9.247 6.738 1.00 93.06 98 SER A N 1
ATOM 765 C CA . SER A 1 98 ? -7.762 -8.389 5.722 1.00 93.06 98 SER A CA 1
ATOM 766 C C . SER A 1 98 ? -6.269 -8.682 5.538 1.00 93.06 98 SER A C 1
ATOM 768 O O . SER A 1 98 ? -5.807 -8.718 4.399 1.00 93.06 98 SER A O 1
ATOM 770 N N . ARG A 1 99 ? -5.522 -8.938 6.624 1.00 93.94 99 ARG A N 1
ATOM 771 C CA . ARG A 1 99 ? -4.107 -9.339 6.539 1.00 93.94 99 ARG A CA 1
ATOM 772 C C . ARG A 1 99 ? -3.941 -10.669 5.822 1.00 93.94 99 ARG A C 1
ATOM 774 O O . ARG A 1 99 ? -3.132 -10.730 4.910 1.00 93.94 99 ARG A O 1
ATOM 781 N N . GLU A 1 100 ? -4.739 -11.674 6.166 1.00 95.06 100 GLU A N 1
ATOM 782 C CA . GLU A 1 100 ? -4.701 -12.995 5.520 1.00 95.06 100 GLU A CA 1
ATOM 783 C C . GLU A 1 100 ? -4.959 -12.890 4.009 1.00 95.06 100 GLU A C 1
ATOM 785 O O . GLU A 1 100 ? -4.216 -13.436 3.192 1.00 95.06 100 GLU A O 1
ATOM 790 N N . VAL A 1 101 ? -5.974 -12.113 3.615 1.00 96.06 101 VAL A N 1
ATOM 791 C CA . VAL A 1 101 ? -6.261 -11.846 2.198 1.00 96.06 101 VAL A CA 1
ATOM 792 C C . VAL A 1 101 ? -5.077 -11.148 1.530 1.00 96.06 101 VAL A C 1
ATOM 794 O O . VAL A 1 101 ? -4.631 -11.575 0.465 1.00 96.06 101 VAL A O 1
ATOM 797 N N . MET A 1 102 ? -4.533 -10.101 2.151 1.00 92.81 102 MET A N 1
ATOM 798 C CA . MET A 1 102 ? -3.406 -9.362 1.587 1.00 92.81 102 MET A CA 1
ATOM 799 C C . MET A 1 102 ? -2.151 -10.233 1.464 1.00 92.81 102 MET A C 1
ATOM 801 O O . MET A 1 102 ? -1.470 -10.167 0.446 1.00 92.81 102 MET A O 1
ATOM 805 N N . GLU A 1 103 ? -1.861 -11.081 2.449 1.00 95.00 103 GLU A N 1
ATOM 806 C CA . GLU A 1 103 ? -0.754 -12.043 2.413 1.00 95.00 103 GLU A CA 1
ATOM 807 C C . GLU A 1 103 ? -0.894 -13.023 1.244 1.00 95.00 103 GLU A C 1
ATOM 809 O O . GLU A 1 103 ? 0.093 -13.297 0.562 1.00 95.00 103 GLU A O 1
ATOM 814 N N . SER A 1 104 ? -2.118 -13.469 0.942 1.00 95.81 104 SER A N 1
ATOM 815 C CA . SER A 1 104 ? -2.385 -14.360 -0.195 1.00 95.81 104 SER A CA 1
ATOM 816 C C . SER A 1 104 ? -2.245 -13.682 -1.569 1.00 95.81 104 SER A C 1
ATOM 818 O O . SER A 1 104 ? -1.814 -14.315 -2.536 1.00 95.81 104 SER A O 1
ATOM 820 N N . ILE A 1 105 ? -2.576 -12.389 -1.672 1.00 96.44 105 ILE A N 1
ATOM 821 C CA . ILE A 1 105 ? -2.566 -11.639 -2.941 1.00 96.44 105 ILE A CA 1
ATOM 822 C C . ILE A 1 105 ? -1.197 -11.006 -3.215 1.00 96.44 105 ILE A C 1
ATOM 824 O O . ILE A 1 105 ? -0.793 -10.876 -4.370 1.00 96.44 105 ILE A O 1
ATOM 828 N N . ARG A 1 106 ? -0.445 -10.643 -2.172 1.00 95.06 106 ARG A N 1
ATOM 829 C CA . ARG A 1 106 ? 0.875 -10.006 -2.278 1.00 95.06 106 ARG A CA 1
ATOM 830 C C . ARG A 1 106 ? 1.836 -10.674 -3.278 1.00 95.06 106 ARG A C 1
ATOM 832 O O . ARG A 1 106 ? 2.431 -9.923 -4.052 1.00 95.06 106 ARG A O 1
ATOM 839 N N . PRO A 1 107 ? 2.014 -12.011 -3.318 1.00 95.75 107 PRO A N 1
ATOM 840 C CA . PRO A 1 107 ? 2.900 -12.630 -4.307 1.00 95.75 107 PRO A CA 1
ATOM 841 C C . PRO A 1 107 ? 2.407 -12.433 -5.746 1.00 95.75 107 PRO A C 1
ATOM 843 O O . PRO A 1 107 ? 3.209 -12.142 -6.629 1.00 95.75 107 PRO A O 1
ATOM 846 N N . GLN A 1 108 ? 1.095 -12.518 -5.978 1.00 95.50 108 GLN A N 1
ATOM 847 C CA . GLN A 1 108 ? 0.500 -12.322 -7.304 1.00 95.50 108 GLN A CA 1
ATOM 848 C C . GLN A 1 108 ? 0.675 -10.877 -7.775 1.00 95.50 108 GLN A C 1
ATOM 850 O O . GLN A 1 108 ? 1.036 -10.635 -8.923 1.00 95.50 108 GLN A O 1
ATOM 855 N N . LEU A 1 109 ? 0.483 -9.917 -6.866 1.00 95.31 109 LEU A N 1
ATOM 856 C CA . LEU A 1 109 ? 0.715 -8.506 -7.152 1.00 95.31 109 LEU A CA 1
ATOM 857 C C . LEU A 1 109 ? 2.188 -8.232 -7.486 1.00 95.31 109 LEU A C 1
ATOM 859 O O . LEU A 1 109 ? 2.463 -7.506 -8.436 1.00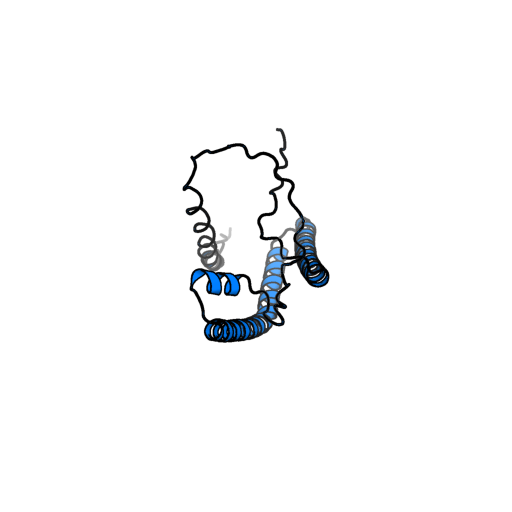 95.31 109 LEU A O 1
ATOM 863 N N . SER A 1 110 ? 3.129 -8.826 -6.741 1.00 93.81 110 SER A N 1
ATOM 864 C CA . SER A 1 110 ? 4.563 -8.700 -7.037 1.00 93.81 110 SER A CA 1
ATOM 865 C C . SER A 1 110 ? 4.884 -9.232 -8.429 1.00 93.81 110 SER A C 1
ATOM 867 O O . SER A 1 110 ? 5.468 -8.515 -9.230 1.00 93.81 110 SER A O 1
ATOM 869 N N . ALA A 1 111 ? 4.423 -10.444 -8.745 1.00 96.00 111 ALA A N 1
ATOM 870 C CA . ALA A 1 111 ? 4.659 -11.061 -10.044 1.00 96.00 111 ALA A CA 1
ATOM 871 C C . ALA A 1 111 ? 4.072 -10.235 -11.202 1.00 96.00 111 ALA A C 1
ATOM 873 O O . ALA A 1 111 ? 4.708 -10.096 -12.244 1.00 96.00 111 ALA A O 1
ATOM 874 N N . ALA A 1 112 ? 2.884 -9.649 -11.018 1.00 96.81 112 ALA A N 1
ATOM 875 C CA . ALA A 1 112 ? 2.270 -8.780 -12.019 1.00 96.81 112 ALA A CA 1
ATOM 876 C C . ALA A 1 112 ? 3.097 -7.506 -12.265 1.00 96.81 112 ALA A C 1
ATOM 878 O O . ALA A 1 112 ? 3.303 -7.119 -13.415 1.00 96.81 112 ALA A O 1
ATOM 879 N N . LEU A 1 113 ? 3.601 -6.875 -11.200 1.00 95.94 113 LEU A N 1
ATOM 880 C CA . LEU A 1 113 ? 4.468 -5.700 -11.309 1.00 95.94 113 LEU A CA 1
ATOM 881 C C . LEU A 1 113 ? 5.809 -6.044 -11.963 1.00 95.94 113 LEU A C 1
ATOM 883 O O . LEU A 1 113 ? 6.268 -5.300 -12.826 1.00 95.94 113 LEU A O 1
ATOM 887 N N . ASP A 1 114 ? 6.412 -7.175 -11.601 1.00 96.69 114 ASP A N 1
ATOM 888 C CA . ASP A 1 114 ? 7.669 -7.635 -12.196 1.00 96.69 114 ASP A CA 1
ATOM 889 C C . ASP A 1 114 ? 7.492 -7.931 -13.693 1.00 96.69 114 ASP A C 1
ATOM 891 O O . ASP A 1 114 ? 8.278 -7.464 -14.515 1.00 96.69 114 ASP A O 1
ATOM 895 N N . SER A 1 115 ? 6.405 -8.611 -14.073 1.00 96.81 115 SER A N 1
ATOM 896 C CA . SER A 1 115 ? 6.072 -8.859 -15.480 1.00 96.81 115 SER A CA 1
ATOM 897 C C . SER A 1 115 ? 5.840 -7.567 -16.263 1.00 96.81 115 SER A C 1
ATOM 899 O O . SER A 1 115 ? 6.246 -7.478 -17.419 1.00 96.81 115 SER A O 1
ATOM 901 N N . MET A 1 116 ? 5.182 -6.574 -15.659 1.00 97.88 116 MET A N 1
ATOM 902 C CA . MET A 1 116 ? 4.978 -5.268 -16.283 1.00 97.88 116 MET A CA 1
ATOM 903 C C . MET A 1 116 ? 6.313 -4.548 -16.500 1.00 97.88 116 MET A C 1
ATOM 905 O O . MET A 1 116 ? 6.535 -4.003 -17.575 1.00 97.88 116 MET A O 1
ATOM 909 N N . ASN A 1 117 ? 7.212 -4.573 -15.513 1.00 97.44 117 ASN A N 1
ATOM 910 C CA . ASN A 1 117 ? 8.528 -3.945 -15.629 1.00 97.44 117 ASN A CA 1
ATOM 911 C C . ASN A 1 117 ? 9.366 -4.582 -16.744 1.00 97.44 117 ASN A C 1
ATOM 913 O O . ASN A 1 117 ? 9.972 -3.851 -17.519 1.00 97.44 117 ASN A O 1
ATOM 917 N N . LEU A 1 118 ? 9.339 -5.913 -16.877 1.00 97.56 118 LEU A N 1
ATOM 918 C CA . LEU A 1 118 ? 10.010 -6.617 -17.977 1.00 97.56 118 LEU A CA 1
ATOM 919 C C . LEU A 1 118 ? 9.428 -6.238 -19.344 1.00 97.56 118 LEU A C 1
ATOM 921 O O . LEU A 1 118 ? 10.174 -5.999 -20.287 1.00 97.56 118 LEU A O 1
ATOM 925 N N . ALA A 1 119 ? 8.100 -6.142 -19.451 1.00 97.69 119 ALA A N 1
ATOM 926 C CA . ALA A 1 119 ? 7.451 -5.719 -20.690 1.00 97.69 119 ALA A CA 1
ATOM 927 C C . ALA A 1 119 ? 7.790 -4.265 -21.061 1.00 97.69 119 ALA A C 1
ATOM 929 O O . ALA A 1 119 ? 7.892 -3.942 -22.241 1.00 97.69 119 ALA A O 1
ATOM 930 N N . ILE A 1 120 ? 7.970 -3.387 -20.068 1.00 97.38 120 ILE A N 1
ATOM 931 C CA . ILE A 1 120 ? 8.453 -2.021 -20.293 1.00 97.38 120 ILE A CA 1
ATOM 932 C C . ILE A 1 120 ? 9.912 -2.050 -20.760 1.00 97.38 120 ILE A C 1
ATOM 934 O O . ILE A 1 120 ? 10.248 -1.381 -21.727 1.00 97.38 120 ILE A O 1
ATOM 938 N N . GLU A 1 121 ? 10.774 -2.832 -20.115 1.00 97.38 121 GLU A N 1
ATOM 939 C CA . GLU A 1 121 ? 12.196 -2.916 -20.465 1.00 97.38 121 GLU A CA 1
ATOM 940 C C . GLU A 1 121 ? 12.434 -3.427 -21.899 1.00 97.38 121 GLU A C 1
ATOM 942 O O . GLU A 1 121 ? 13.339 -2.935 -22.573 1.00 97.38 121 GLU A O 1
ATOM 947 N N . ASP A 1 122 ? 11.582 -4.335 -22.388 1.00 97.81 122 ASP A N 1
ATOM 948 C CA . ASP A 1 122 ? 11.626 -4.883 -23.754 1.00 97.81 122 ASP A CA 1
ATOM 949 C C . ASP A 1 122 ? 11.297 -3.847 -24.845 1.00 97.81 122 ASP A C 1
ATOM 951 O O . ASP A 1 122 ? 11.810 -3.925 -25.960 1.00 97.81 122 ASP A O 1
ATOM 955 N N . VAL A 1 123 ? 10.470 -2.841 -24.533 1.00 98.19 123 VAL A N 1
ATOM 956 C CA . VAL A 1 123 ? 10.117 -1.776 -25.493 1.00 98.19 123 VAL A CA 1
ATOM 957 C C . VAL A 1 123 ? 11.064 -0.576 -25.446 1.00 98.19 123 VAL A C 1
ATOM 959 O O . VAL A 1 123 ? 10.981 0.303 -26.308 1.00 98.19 123 VAL A O 1
ATOM 962 N N . LEU A 1 124 ? 11.941 -0.505 -24.443 1.00 97.38 124 LEU A N 1
ATOM 963 C CA . LEU A 1 124 ? 12.919 0.568 -24.307 1.00 97.38 124 LEU A CA 1
ATOM 964 C C . LEU A 1 124 ? 14.130 0.329 -25.211 1.00 97.38 124 LEU A C 1
ATOM 966 O O . LEU A 1 124 ? 14.565 -0.799 -25.432 1.00 97.38 124 LEU A O 1
ATOM 970 N N . GLN A 1 125 ? 14.716 1.419 -25.706 1.00 98.00 125 GLN A N 1
ATOM 971 C CA . GLN A 1 125 ? 16.009 1.341 -26.384 1.00 98.00 125 GLN A CA 1
ATOM 972 C C . GLN A 1 125 ? 17.101 0.961 -25.367 1.00 98.00 125 GLN A C 1
ATOM 974 O O . GLN A 1 125 ? 16.985 1.347 -24.197 1.00 98.00 125 GLN A O 1
ATOM 979 N N . PRO A 1 126 ? 18.175 0.259 -25.776 1.00 97.62 126 PRO A N 1
ATOM 980 C CA . PRO A 1 126 ? 19.249 -0.150 -24.866 1.00 97.62 126 PRO A CA 1
ATOM 981 C C . PRO A 1 126 ? 19.827 1.005 -24.037 1.00 97.62 126 PRO A C 1
ATOM 983 O O . PRO A 1 126 ? 20.150 0.840 -22.864 1.00 97.62 126 PRO A O 1
ATOM 986 N N . GLU A 1 127 ? 19.893 2.204 -24.612 1.00 97.50 127 GLU A N 1
ATOM 987 C CA . GLU A 1 127 ? 20.410 3.408 -23.962 1.00 97.50 127 GLU A CA 1
ATOM 988 C C . GLU A 1 127 ? 19.476 3.944 -22.859 1.00 97.50 127 GLU A C 1
ATOM 990 O O . GLU A 1 127 ? 19.911 4.699 -21.991 1.00 97.50 127 GLU A O 1
ATOM 995 N N . GLN A 1 128 ? 18.194 3.565 -22.873 1.00 97.06 128 GLN A N 1
ATOM 996 C CA . GLN A 1 128 ? 17.165 4.019 -21.929 1.00 97.06 128 GLN A CA 1
ATOM 997 C C . GLN A 1 128 ? 16.994 3.078 -20.727 1.00 97.06 128 GLN A C 1
ATOM 999 O O . GLN A 1 128 ? 16.506 3.507 -19.678 1.00 97.06 128 GLN A O 1
ATOM 1004 N N . GLN A 1 129 ? 17.402 1.812 -20.854 1.00 97.69 129 GLN A N 1
ATOM 1005 C CA . GLN A 1 129 ? 17.244 0.798 -19.805 1.00 97.69 129 GLN A CA 1
ATOM 1006 C C . GLN A 1 129 ? 17.921 1.177 -18.473 1.00 97.69 129 GLN A C 1
ATOM 1008 O O . GLN A 1 129 ? 17.266 1.041 -17.437 1.00 97.69 129 GLN A O 1
ATOM 1013 N N . PRO A 1 130 ? 19.152 1.733 -18.442 1.00 98.06 130 PRO A N 1
ATOM 1014 C CA . PRO A 1 130 ? 19.787 2.119 -17.180 1.00 98.06 130 PRO A CA 1
ATOM 1015 C C . PRO A 1 130 ? 18.977 3.157 -16.390 1.00 98.06 130 PRO A C 1
ATOM 1017 O O . PRO A 1 130 ? 18.807 3.016 -15.181 1.00 98.06 130 PRO A O 1
ATOM 1020 N N . GLY A 1 131 ? 18.413 4.160 -17.075 1.00 98.00 131 GLY A N 1
ATOM 1021 C CA . GLY A 1 131 ? 17.584 5.185 -16.431 1.00 98.00 131 GLY A CA 1
ATOM 1022 C C . GLY A 1 131 ? 16.267 4.623 -15.886 1.00 98.00 131 GLY A C 1
ATOM 1023 O O . GLY A 1 131 ? 15.799 5.034 -14.823 1.00 98.00 131 GLY A O 1
ATOM 1024 N N . PHE A 1 132 ? 15.681 3.637 -16.571 1.00 98.00 132 PHE A N 1
ATOM 1025 C CA . PHE A 1 132 ? 14.503 2.931 -16.068 1.00 98.00 132 PHE A CA 1
ATOM 1026 C C . PHE A 1 132 ? 14.823 2.101 -14.817 1.00 98.00 132 PHE A C 1
ATOM 1028 O O . PHE A 1 132 ? 14.079 2.158 -13.835 1.00 98.00 132 PHE A O 1
ATOM 1035 N N . GLN A 1 133 ? 15.951 1.386 -14.808 1.00 97.44 133 GLN A N 1
ATOM 1036 C CA . GLN A 1 133 ? 16.386 0.608 -13.645 1.00 97.44 133 GLN A CA 1
ATOM 1037 C C . GLN A 1 133 ? 16.664 1.502 -12.427 1.00 97.44 133 GLN A C 1
ATOM 1039 O O . GLN A 1 133 ? 16.201 1.193 -11.326 1.00 97.44 133 GLN A O 1
ATOM 1044 N N . GLU A 1 134 ? 17.323 2.648 -12.617 1.00 97.94 134 GLU A N 1
ATOM 1045 C CA . GLU A 1 134 ? 17.552 3.629 -11.549 1.00 97.94 134 GLU A CA 1
ATOM 1046 C C . GLU A 1 134 ? 16.230 4.128 -10.942 1.00 97.94 134 GLU A C 1
ATOM 1048 O O . GLU A 1 134 ? 16.063 4.143 -9.718 1.00 97.94 134 GLU A O 1
ATOM 1053 N N . MET A 1 135 ? 15.238 4.435 -11.784 1.00 97.00 135 MET A N 1
ATOM 1054 C CA . MET A 1 135 ? 13.908 4.842 -11.325 1.00 97.00 135 MET A CA 1
ATOM 1055 C C . MET A 1 135 ? 13.221 3.750 -10.481 1.00 97.00 135 MET A C 1
ATOM 1057 O O . MET A 1 135 ? 12.611 4.055 -9.449 1.00 97.00 135 MET A O 1
ATOM 1061 N N . LEU A 1 136 ? 13.332 2.475 -10.874 1.00 96.38 136 LEU A N 1
ATOM 1062 C CA . LEU A 1 136 ? 12.797 1.353 -10.094 1.00 96.38 136 LEU A CA 1
ATOM 1063 C C . LEU A 1 136 ? 13.510 1.202 -8.743 1.00 96.38 136 LEU A C 1
ATOM 1065 O O . LEU A 1 136 ? 12.861 0.959 -7.718 1.00 96.38 136 LEU A O 1
ATOM 1069 N N . GLU A 1 137 ? 14.830 1.369 -8.707 1.00 96.81 137 GLU A N 1
ATOM 1070 C CA . GLU A 1 137 ? 15.594 1.338 -7.462 1.00 96.81 137 GLU A CA 1
ATOM 1071 C C . GLU A 1 137 ? 15.209 2.467 -6.510 1.00 96.81 137 GLU A C 1
ATOM 1073 O O . GLU A 1 137 ? 15.053 2.243 -5.306 1.00 96.81 137 GLU A O 1
ATOM 1078 N N . GLU A 1 138 ? 15.044 3.684 -7.022 1.00 95.88 138 GLU A N 1
ATOM 1079 C CA . GLU A 1 138 ? 14.596 4.810 -6.214 1.00 95.88 138 GLU A CA 1
ATOM 1080 C C . GLU A 1 138 ? 13.223 4.553 -5.601 1.00 95.88 138 GLU A C 1
ATOM 1082 O O . GLU A 1 138 ? 13.017 4.816 -4.410 1.00 95.88 138 GLU A O 1
ATOM 1087 N N . ALA A 1 139 ? 12.288 4.020 -6.392 1.00 92.62 139 ALA A N 1
ATOM 1088 C CA . ALA A 1 139 ? 10.959 3.665 -5.916 1.00 92.62 139 ALA A CA 1
ATOM 1089 C C . ALA A 1 139 ? 11.035 2.636 -4.774 1.00 92.62 139 ALA A C 1
ATOM 1091 O O . ALA A 1 139 ? 10.392 2.814 -3.732 1.00 92.62 139 ALA A O 1
ATOM 1092 N N . ARG A 1 140 ? 11.891 1.612 -4.911 1.00 93.00 140 ARG A N 1
ATOM 1093 C CA . ARG A 1 140 ? 12.155 0.619 -3.853 1.00 93.00 140 ARG A CA 1
ATOM 1094 C C . ARG A 1 140 ? 12.739 1.272 -2.597 1.00 93.00 140 ARG A C 1
ATOM 1096 O O . ARG A 1 140 ? 12.184 1.110 -1.510 1.00 93.00 140 ARG A O 1
ATOM 1103 N N . LYS A 1 141 ? 13.775 2.106 -2.742 1.00 94.19 141 LYS A N 1
ATOM 1104 C CA . LYS A 1 141 ? 14.411 2.845 -1.632 1.00 94.19 141 LYS A CA 1
ATOM 1105 C C . LYS A 1 141 ? 13.426 3.774 -0.913 1.00 94.19 141 LYS A C 1
ATOM 1107 O O . LYS A 1 141 ? 13.529 3.956 0.300 1.00 94.19 141 LYS A O 1
ATOM 1112 N N . ARG A 1 142 ? 12.479 4.401 -1.622 1.00 91.75 142 ARG A N 1
ATOM 1113 C CA . ARG A 1 142 ? 11.417 5.225 -1.007 1.00 91.75 142 ARG A CA 1
ATOM 1114 C C . ARG A 1 142 ? 10.457 4.362 -0.187 1.00 91.75 142 ARG A C 1
ATOM 1116 O O . ARG A 1 142 ? 10.215 4.687 0.971 1.00 91.75 142 ARG A O 1
ATOM 1123 N N . SER A 1 143 ? 9.984 3.246 -0.746 1.00 88.31 143 SER A N 1
ATOM 1124 C CA . SER A 1 143 ? 9.112 2.301 -0.034 1.00 88.31 143 SER A CA 1
ATOM 1125 C C . SER A 1 143 ? 9.767 1.760 1.241 1.00 88.31 143 SER A C 1
ATOM 1127 O O . SER A 1 143 ? 9.135 1.721 2.296 1.00 88.31 143 SER A O 1
ATOM 1129 N N . ASP A 1 144 ? 11.038 1.365 1.173 1.00 90.00 144 ASP A N 1
ATOM 1130 C CA . ASP A 1 144 ? 11.739 0.802 2.330 1.00 90.00 144 ASP A CA 1
ATOM 1131 C C . ASP A 1 144 ? 12.001 1.840 3.420 1.00 90.00 144 ASP A C 1
ATOM 1133 O O . ASP A 1 144 ? 11.848 1.530 4.603 1.00 90.00 144 ASP A O 1
ATOM 1137 N N . ARG A 1 145 ? 12.309 3.089 3.044 1.00 89.12 145 ARG A N 1
ATOM 1138 C CA . ARG A 1 145 ? 12.382 4.202 4.000 1.00 89.12 145 ARG A CA 1
ATOM 1139 C C . ARG A 1 145 ? 11.048 4.426 4.701 1.00 89.12 145 ARG A C 1
ATOM 1141 O O . ARG A 1 145 ? 11.017 4.467 5.922 1.00 89.12 145 ARG A O 1
ATOM 1148 N N . SER A 1 146 ? 9.937 4.471 3.963 1.00 83.56 146 SER A N 1
ATOM 1149 C CA . SER A 1 146 ? 8.610 4.640 4.572 1.00 83.56 146 SER A CA 1
ATOM 1150 C C . SER A 1 146 ? 8.238 3.506 5.532 1.00 83.56 146 SER A C 1
ATOM 1152 O O . SER A 1 146 ? 7.565 3.752 6.532 1.00 83.56 146 SER A O 1
ATOM 1154 N N . ARG A 1 147 ? 8.678 2.270 5.258 1.00 84.00 147 ARG A N 1
ATOM 1155 C CA . ARG A 1 147 ? 8.489 1.135 6.176 1.00 84.00 147 ARG A CA 1
ATOM 1156 C C . ARG A 1 147 ? 9.323 1.290 7.447 1.00 84.00 147 ARG A C 1
ATOM 1158 O O . ARG A 1 147 ? 8.765 1.164 8.531 1.00 84.00 147 ARG A O 1
ATOM 1165 N N . ARG A 1 148 ? 10.616 1.611 7.314 1.00 82.56 148 ARG A N 1
ATOM 1166 C CA . ARG A 1 148 ? 11.517 1.832 8.459 1.00 82.56 148 ARG A CA 1
ATOM 1167 C C . ARG A 1 148 ? 11.052 2.988 9.335 1.00 82.56 148 ARG A C 1
ATOM 1169 O O . ARG A 1 148 ? 10.874 2.788 10.525 1.00 82.56 148 ARG A O 1
ATOM 1176 N N . ASP A 1 149 ? 10.729 4.135 8.740 1.00 78.56 149 ASP A N 1
ATOM 1177 C CA . ASP A 1 149 ? 10.206 5.295 9.472 1.00 78.56 149 ASP A CA 1
ATOM 1178 C C . ASP A 1 149 ? 8.912 4.954 10.229 1.00 78.56 149 ASP A C 1
ATOM 1180 O O . ASP A 1 149 ? 8.662 5.460 11.324 1.00 78.56 149 ASP A O 1
ATOM 1184 N N . GLY A 1 150 ? 8.062 4.102 9.646 1.00 77.69 150 GLY A N 1
ATOM 1185 C CA . GLY A 1 150 ? 6.852 3.610 10.298 1.00 77.69 150 GLY A CA 1
ATOM 1186 C C . GLY A 1 150 ? 7.146 2.727 11.512 1.00 77.69 150 GLY A C 1
ATOM 1187 O O . GLY A 1 150 ? 6.486 2.872 12.544 1.00 77.69 150 GLY A O 1
ATOM 1188 N N . ASP A 1 151 ? 8.131 1.838 11.406 1.00 78.06 151 ASP A N 1
ATOM 1189 C CA . ASP A 1 151 ? 8.537 0.941 12.490 1.00 78.06 151 ASP A CA 1
ATOM 1190 C C . ASP A 1 151 ? 9.304 1.676 13.598 1.00 78.06 151 ASP A C 1
ATOM 1192 O O . ASP A 1 151 ? 9.019 1.462 14.778 1.00 78.06 151 ASP A O 1
ATOM 1196 N N . ASP A 1 152 ? 10.196 2.604 13.248 1.00 74.62 152 ASP A N 1
ATOM 1197 C CA . ASP A 1 152 ? 10.946 3.421 14.205 1.00 74.62 152 ASP A CA 1
ATOM 1198 C C . ASP A 1 152 ? 10.010 4.313 15.029 1.00 74.62 152 ASP A C 1
ATOM 1200 O O . ASP A 1 152 ? 10.131 4.382 16.252 1.00 74.62 152 ASP A O 1
ATOM 1204 N N . ARG A 1 153 ? 8.993 4.921 14.404 1.00 70.31 153 ARG A N 1
ATOM 1205 C CA . ARG A 1 153 ? 7.978 5.703 15.134 1.00 70.31 153 ARG A CA 1
ATOM 1206 C C . ARG A 1 153 ? 7.137 4.846 16.068 1.00 70.31 153 ARG A C 1
ATOM 1208 O O . ARG A 1 153 ? 6.875 5.252 17.197 1.00 70.31 153 ARG A O 1
ATOM 1215 N N . ARG A 1 154 ? 6.746 3.641 15.634 1.00 68.81 154 ARG A N 1
ATOM 1216 C CA . ARG A 1 154 ? 6.050 2.677 16.505 1.00 68.81 154 ARG A CA 1
ATOM 1217 C C . ARG A 1 154 ? 6.909 2.286 17.701 1.00 68.81 154 ARG A C 1
ATOM 1219 O O . ARG A 1 154 ? 6.379 2.143 18.797 1.00 68.81 154 ARG A O 1
ATOM 1226 N N . ARG A 1 155 ? 8.219 2.134 17.496 1.00 73.94 155 ARG A N 1
ATOM 1227 C CA . ARG A 1 155 ? 9.180 1.807 18.553 1.00 73.94 155 ARG A CA 1
ATOM 1228 C C . ARG A 1 155 ? 9.386 2.959 19.534 1.00 73.94 155 ARG A C 1
ATOM 1230 O O . ARG A 1 155 ? 9.477 2.715 20.731 1.00 73.94 155 ARG A O 1
ATOM 1237 N N . ASN A 1 156 ? 9.417 4.189 19.031 1.00 76.94 156 ASN A N 1
ATOM 1238 C CA . ASN A 1 156 ? 9.642 5.398 19.824 1.00 76.94 156 ASN A CA 1
ATOM 1239 C C . ASN A 1 156 ? 8.352 5.989 20.424 1.00 76.94 156 ASN A C 1
ATOM 1241 O O . ASN A 1 156 ? 8.410 7.005 21.111 1.00 76.94 156 ASN A O 1
ATOM 1245 N N . GLY A 1 157 ? 7.189 5.370 20.186 1.00 69.31 157 GLY A N 1
ATOM 1246 C CA . GLY A 1 157 ? 5.901 5.838 20.706 1.00 69.31 157 GLY A CA 1
ATOM 1247 C C . GLY A 1 157 ? 5.410 7.146 20.078 1.00 69.31 157 GLY A C 1
ATOM 1248 O O . GLY A 1 157 ? 4.516 7.788 20.627 1.00 69.31 157 GLY A O 1
ATOM 1249 N N . GLU A 1 158 ? 5.973 7.553 18.938 1.00 67.00 158 GLU A N 1
ATOM 1250 C CA . GLU A 1 158 ? 5.542 8.762 18.244 1.00 67.00 158 GLU A CA 1
ATOM 1251 C C . GLU A 1 158 ? 4.196 8.519 17.540 1.00 67.00 158 GLU A C 1
ATOM 1253 O O . GLU A 1 158 ? 4.049 7.541 16.793 1.00 67.00 158 GLU A O 1
ATOM 1258 N N . PRO A 1 159 ? 3.195 9.398 17.737 1.00 58.44 159 PRO A N 1
ATOM 1259 C CA . PRO A 1 159 ? 1.915 9.268 17.059 1.00 58.44 159 PRO A CA 1
ATOM 1260 C C . PRO A 1 159 ? 2.101 9.387 15.535 1.00 58.44 159 PRO A C 1
ATOM 1262 O O . PRO A 1 159 ? 2.983 10.116 15.067 1.00 58.44 159 PRO A O 1
ATOM 1265 N N . PRO A 1 160 ? 1.276 8.695 14.722 1.00 59.00 160 PRO A N 1
ATOM 1266 C CA . PRO A 1 160 ? 1.326 8.843 13.275 1.00 59.00 160 PRO A CA 1
ATOM 1267 C C . PRO A 1 160 ? 1.112 10.312 12.931 1.00 59.00 160 PRO A C 1
ATOM 1269 O O . PRO A 1 160 ? 0.094 10.873 13.332 1.00 59.00 160 PRO A O 1
ATOM 1272 N N . ARG A 1 161 ? 2.042 10.919 12.183 1.00 59.44 161 ARG A N 1
ATOM 1273 C CA . ARG A 1 161 ? 1.809 12.238 11.593 1.00 59.44 161 ARG A CA 1
ATOM 1274 C C . ARG A 1 161 ? 0.560 12.132 10.736 1.00 59.44 161 ARG A C 1
ATOM 1276 O O . ARG A 1 161 ? 0.565 11.457 9.706 1.00 59.44 161 ARG A O 1
ATOM 1283 N N . ASP A 1 162 ? -0.502 12.771 11.197 1.00 53.12 162 ASP A N 1
ATOM 1284 C CA . ASP A 1 162 ? -1.680 13.066 10.401 1.00 53.12 162 ASP A CA 1
ATOM 1285 C C . ASP A 1 162 ? -1.144 13.651 9.090 1.00 53.12 162 ASP A C 1
ATOM 1287 O O . ASP A 1 162 ? -0.266 14.513 9.132 1.00 53.12 162 ASP A O 1
ATOM 1291 N N . GLY A 1 163 ? -1.557 13.121 7.937 1.00 51.03 163 GLY A N 1
ATOM 1292 C CA . GLY A 1 163 ? -0.937 13.353 6.620 1.00 51.03 163 GLY A CA 1
ATOM 1293 C C . GLY A 1 163 ? -0.946 14.800 6.100 1.00 51.03 163 GLY A C 1
ATOM 1294 O O . GLY A 1 163 ? -0.839 15.023 4.901 1.00 51.03 163 GLY A O 1
ATOM 1295 N N . ARG A 1 164 ? -1.068 15.789 6.981 1.00 48.66 164 ARG A N 1
ATOM 1296 C CA . ARG A 1 164 ? -0.938 17.221 6.758 1.00 48.66 164 ARG A CA 1
ATOM 1297 C C . ARG A 1 164 ? 0.503 17.662 7.066 1.00 48.66 164 ARG A C 1
ATOM 1299 O O . ARG A 1 164 ? 0.761 18.413 7.999 1.00 48.66 164 ARG A O 1
ATOM 1306 N N . GLY A 1 165 ? 1.465 17.140 6.303 1.00 42.47 165 GLY A N 1
ATOM 1307 C CA . GLY A 1 165 ? 2.827 17.683 6.274 1.00 42.47 165 GLY A CA 1
ATOM 1308 C C . GLY A 1 165 ? 2.879 18.962 5.424 1.00 42.47 165 GLY A C 1
ATOM 1309 O O . GLY A 1 165 ? 2.143 19.046 4.440 1.00 42.47 165 GLY A O 1
ATOM 1310 N N . PRO A 1 166 ? 3.712 19.958 5.775 1.00 44.16 166 PRO A N 1
ATOM 1311 C CA . PRO A 1 166 ? 3.814 21.211 5.036 1.00 44.16 166 PRO A CA 1
ATOM 1312 C C . PRO A 1 166 ? 4.361 20.927 3.637 1.00 44.16 166 PRO A C 1
ATOM 1314 O O . PRO A 1 166 ? 5.489 20.457 3.486 1.00 44.16 166 PRO A O 1
ATOM 1317 N N . GLY A 1 167 ? 3.552 21.193 2.612 1.00 40.00 167 GLY A N 1
ATOM 1318 C CA . GLY A 1 167 ? 4.027 21.224 1.239 1.00 40.00 167 GLY A CA 1
ATOM 1319 C C . GLY A 1 167 ? 5.190 22.204 1.160 1.00 40.00 167 GLY A C 1
ATOM 1320 O O . GLY A 1 167 ? 5.038 23.385 1.465 1.00 40.00 167 GLY A O 1
ATOM 1321 N N . SER A 1 168 ? 6.356 21.690 0.788 1.00 47.38 168 SER A N 1
ATOM 1322 C CA . SER A 1 168 ? 7.519 22.456 0.373 1.00 47.38 168 SER A CA 1
ATOM 1323 C C . SER A 1 168 ? 7.145 23.302 -0.842 1.00 47.38 168 SER A C 1
ATOM 1325 O O . SER A 1 168 ? 7.367 22.910 -1.985 1.00 47.38 168 SER A O 1
ATOM 1327 N N . GLY A 1 169 ? 6.557 24.469 -0.580 1.00 42.66 169 GLY A N 1
ATOM 1328 C CA . GLY A 1 169 ? 6.513 25.605 -1.488 1.00 42.66 169 GLY A CA 1
ATOM 1329 C C . GLY A 1 169 ? 7.921 26.166 -1.626 1.00 42.66 169 GLY A C 1
ATOM 1330 O O . GLY A 1 169 ? 8.240 27.217 -1.082 1.00 42.66 169 GLY A O 1
ATOM 1331 N N . ALA A 1 170 ? 8.787 25.411 -2.301 1.00 41.47 170 ALA A N 1
ATOM 1332 C CA . ALA A 1 170 ? 10.021 25.933 -2.847 1.00 41.47 170 ALA A CA 1
ATOM 1333 C C . ALA A 1 170 ? 9.628 26.885 -3.980 1.00 41.47 170 ALA A C 1
ATOM 1335 O O . ALA A 1 170 ? 9.392 26.470 -5.114 1.00 41.47 170 ALA A O 1
ATOM 1336 N N . SER A 1 171 ? 9.499 28.163 -3.637 1.00 48.09 171 SER A N 1
ATOM 1337 C CA . SER A 1 171 ? 9.487 29.265 -4.587 1.00 48.09 171 SER A CA 1
ATOM 1338 C C . SER A 1 171 ? 10.735 29.154 -5.467 1.00 48.09 171 SER A C 1
ATOM 1340 O O . SER A 1 171 ? 11.842 29.411 -5.002 1.00 48.09 171 SER A O 1
ATOM 1342 N N . SER A 1 172 ? 10.566 28.740 -6.722 1.00 40.34 172 SER A N 1
ATOM 1343 C CA . SER A 1 172 ? 11.565 28.960 -7.769 1.00 40.34 172 SER A CA 1
ATOM 1344 C C . SER A 1 172 ? 11.208 30.265 -8.476 1.00 40.34 172 SER A C 1
ATOM 1346 O O . SER A 1 172 ? 10.126 30.332 -9.062 1.00 40.34 172 SER A O 1
ATOM 1348 N N . PRO A 1 173 ? 12.051 31.308 -8.400 1.00 59.84 173 PRO A N 1
ATOM 1349 C CA . PRO A 1 173 ? 11.890 32.491 -9.226 1.00 59.84 173 PRO A CA 1
ATOM 1350 C C . PRO A 1 173 ? 12.412 32.194 -10.637 1.00 59.84 173 PRO A C 1
ATOM 1352 O O . PRO A 1 173 ? 13.613 32.010 -10.830 1.00 59.84 173 PRO A O 1
ATOM 1355 N N . PHE A 1 174 ? 11.501 32.160 -11.603 1.00 55.28 174 PHE A N 1
ATOM 1356 C CA . PHE A 1 174 ? 11.770 32.512 -12.995 1.00 55.28 174 PHE A CA 1
ATOM 1357 C C . PHE A 1 174 ? 10.730 33.545 -13.417 1.00 55.28 174 PHE A C 1
ATOM 1359 O O . PHE A 1 174 ? 9.549 33.356 -13.042 1.00 55.28 174 PHE A O 1
#

Sequence (174 aa):
MTRSRGWWGPAALIVSVFVAGGLSGAATVRWMESRTPEAEVRTERAEREGDPEPGRRQRSSSGRSSNRFLDEMEERLGLSATQVEQIDSIVQAQRRRSREVMESIRPQLSAALDSMNLAIEDVLQPEQQPGFQEMLEEARKRSDRSRRDGDDRRRNGEPPRDGRGPGSGASSPF

Secondary structure (DSSP, 8-state):
---------GGGTTTHHHHTTTTSSSSSSSTTS-----------------------------S----HHHHHHHHHHT--HHHHHHHHHHHHHHHHHHHHHHHHHHHHHHHHHHHHHHHHHHHS-TTTHHHHHHHHHHHHHHHHHHHHHHHHHHHHTPPP--S-PPP-------

pLDDT: mean 70.51, std 22.82, range [38.22, 98.19]

Radius of gyration: 27.14 Å; chains: 1; bounding box: 43×55×96 Å